Protein AF-A0A2D6LNV2-F1 (afdb_monomer_lite)

Sequence (128 aa):
MTGISREELSKKAKSINDAVFGRTRKKKVHLNDALKIQVTESAKFALGKALSIDGIAPKAKDSFIDIIKDQPESINVFLVKNEDLGQAIGMLKPLFGDKSKEVLETFRKVFNQLQEEISLDKENFTAS

Foldseek 3Di:
DLPDDPVNLLVLLLVLCCVLQNNLNPDDHDPVVSVVSLLVSLLVVLLVSLCPDPPQDPVLSVVVVVCCVVPVCLSCLLVDDPVCVVVSLVVCCVRRNPSSNVSSVSSNVSSVSSVVSNVVVVVVSVVD

Organism: NCBI:txid3101447

Secondary structure (DSSP, 8-state):
-----HHHHHHHHHHHHHHHH-TTS-----HHHHHHHHHHHHHHHHHHHHTTSTT--HHHHHHHHHHHHH-GGGGGGGS--GGGHHHHHHHHHHHHGGGHHHHHHHHHHHHHHHHHHHHHHHHHHHT-

pLDDT: mean 89.34, std 9.04, range [42.25, 96.38]

Structure (mmCIF, N/CA/C/O backbone):
data_AF-A0A2D6LNV2-F1
#
_entry.id   AF-A0A2D6LNV2-F1
#
loop_
_atom_site.group_PDB
_atom_site.id
_atom_site.type_symbol
_atom_site.label_atom_id
_atom_site.label_alt_id
_atom_site.label_comp_id
_atom_site.label_asym_id
_atom_site.label_entity_id
_atom_site.label_seq_id
_atom_site.pdbx_PDB_ins_code
_atom_site.Cartn_x
_atom_site.Cartn_y
_atom_site.Cartn_z
_atom_site.occupancy
_atom_site.B_iso_or_equiv
_atom_site.auth_seq_id
_atom_site.auth_comp_id
_atom_site.auth_asym_id
_atom_site.auth_atom_id
_atom_site.pdbx_PDB_model_num
ATOM 1 N N . MET A 1 1 ? 3.422 6.124 16.324 1.00 42.25 1 MET A N 1
ATOM 2 C CA . MET A 1 1 ? 4.277 6.621 15.220 1.00 42.25 1 MET A CA 1
ATOM 3 C C . MET A 1 1 ? 4.384 5.513 14.189 1.00 42.25 1 MET A C 1
ATOM 5 O O . MET A 1 1 ? 4.865 4.445 14.534 1.00 42.25 1 MET A O 1
ATOM 9 N N . THR A 1 2 ? 3.919 5.719 12.958 1.00 52.62 2 THR A N 1
ATOM 10 C CA . THR A 1 2 ? 4.090 4.748 11.862 1.00 52.62 2 THR A CA 1
ATOM 11 C C . THR A 1 2 ? 5.559 4.769 11.432 1.00 52.62 2 THR A C 1
ATOM 13 O O . THR A 1 2 ? 5.944 5.523 10.538 1.00 52.62 2 THR A O 1
ATOM 16 N N . GLY A 1 3 ? 6.399 4.052 12.178 1.00 59.16 3 GLY A N 1
ATOM 17 C CA . GLY A 1 3 ? 7.859 4.062 12.083 1.00 59.16 3 GLY A CA 1
ATOM 18 C C . GLY A 1 3 ? 8.378 3.316 10.861 1.00 59.16 3 GLY A C 1
ATOM 19 O O . GLY A 1 3 ? 9.050 2.304 11.005 1.00 59.16 3 GLY A O 1
ATOM 20 N N . ILE A 1 4 ? 8.049 3.787 9.660 1.00 77.94 4 ILE A N 1
ATOM 21 C CA . ILE A 1 4 ? 8.694 3.289 8.447 1.00 77.94 4 ILE A CA 1
ATOM 22 C C . ILE A 1 4 ? 9.947 4.116 8.217 1.00 77.94 4 ILE A C 1
ATOM 24 O O . ILE A 1 4 ? 9.878 5.336 8.060 1.00 77.94 4 ILE A O 1
ATOM 28 N N . SER A 1 5 ? 11.096 3.447 8.218 1.00 89.06 5 SER A N 1
ATOM 29 C CA . SER A 1 5 ? 12.356 4.098 7.895 1.00 89.06 5 SER A CA 1
ATOM 30 C C . SER A 1 5 ? 12.428 4.390 6.398 1.00 89.06 5 SER A C 1
ATOM 32 O O . SER A 1 5 ? 11.911 3.643 5.562 1.00 89.06 5 SER A O 1
ATOM 34 N N . ARG A 1 6 ? 13.131 5.466 6.041 1.00 88.19 6 ARG A N 1
ATOM 35 C CA . ARG A 1 6 ? 13.429 5.772 4.638 1.00 88.19 6 ARG A CA 1
ATOM 36 C C . ARG A 1 6 ? 14.175 4.626 3.951 1.00 88.19 6 ARG A C 1
ATOM 38 O O . ARG A 1 6 ? 13.931 4.347 2.785 1.00 88.19 6 ARG A O 1
ATOM 45 N N . GLU A 1 7 ? 15.037 3.925 4.686 1.00 91.62 7 GLU A N 1
ATOM 46 C CA . GLU A 1 7 ? 15.742 2.744 4.183 1.00 91.62 7 GLU A CA 1
ATOM 47 C C . GLU A 1 7 ? 14.770 1.628 3.767 1.00 91.62 7 GLU A C 1
ATOM 49 O O . GLU A 1 7 ? 14.953 1.011 2.719 1.00 91.62 7 GLU A O 1
ATOM 54 N N . GLU A 1 8 ? 13.716 1.382 4.550 1.00 93.75 8 GLU A N 1
ATOM 55 C CA . GLU A 1 8 ? 12.702 0.386 4.206 1.00 93.75 8 GLU A CA 1
ATOM 56 C C . GLU A 1 8 ? 11.929 0.783 2.939 1.00 93.75 8 GLU A C 1
ATOM 58 O O . GLU A 1 8 ? 11.754 -0.043 2.038 1.00 93.75 8 GLU A O 1
ATOM 63 N N . LEU A 1 9 ? 11.528 2.057 2.836 1.00 93.81 9 LEU A N 1
ATOM 64 C CA . LEU A 1 9 ? 10.862 2.594 1.645 1.00 93.81 9 LEU A CA 1
ATOM 65 C C . LEU A 1 9 ? 11.752 2.481 0.407 1.00 93.81 9 LEU A C 1
ATOM 67 O O . LEU A 1 9 ? 11.298 1.977 -0.614 1.00 93.81 9 LEU A O 1
ATOM 71 N N . SER A 1 10 ? 13.023 2.869 0.515 1.00 94.25 10 SER A N 1
ATOM 72 C CA . SER A 1 10 ? 13.993 2.805 -0.581 1.00 94.25 10 SER A CA 1
ATOM 73 C C . SER A 1 10 ? 14.232 1.363 -1.049 1.00 94.25 10 SER A C 1
ATOM 75 O O . SER A 1 10 ? 14.173 1.072 -2.246 1.00 94.25 10 SER A O 1
ATOM 77 N N . LYS A 1 11 ? 14.394 0.409 -0.117 1.00 95.12 11 LYS A N 1
ATOM 78 C CA . LYS A 1 11 ? 14.502 -1.022 -0.454 1.00 95.12 11 LYS A CA 1
ATOM 79 C C . LYS A 1 11 ? 13.260 -1.527 -1.188 1.00 95.12 11 LYS A C 1
ATOM 81 O O . LYS A 1 11 ? 13.391 -2.242 -2.186 1.00 95.12 11 LYS A O 1
ATOM 86 N N . LYS A 1 12 ? 12.057 -1.168 -0.722 1.00 96.38 12 LYS A N 1
ATOM 87 C CA . LYS A 1 12 ? 10.811 -1.583 -1.383 1.00 96.38 12 LYS A CA 1
ATOM 88 C C . LYS A 1 12 ? 10.643 -0.906 -2.745 1.00 96.38 12 LYS A C 1
ATOM 90 O O . LYS A 1 12 ? 10.266 -1.591 -3.691 1.00 96.38 12 LYS A O 1
ATOM 95 N N . ALA A 1 13 ? 10.970 0.377 -2.869 1.00 95.88 13 ALA A N 1
ATOM 96 C CA . ALA A 1 13 ? 10.936 1.129 -4.120 1.00 95.88 13 ALA A CA 1
ATOM 97 C C . ALA A 1 13 ? 11.828 0.489 -5.189 1.00 95.88 13 ALA A C 1
ATOM 99 O O . ALA A 1 13 ? 11.354 0.166 -6.280 1.00 95.88 13 ALA A O 1
ATOM 100 N N . LYS A 1 14 ? 13.080 0.184 -4.831 1.00 95.06 14 LYS A N 1
ATOM 101 C CA . LYS A 1 14 ? 14.007 -0.553 -5.694 1.00 95.06 14 LYS A CA 1
ATOM 102 C C . LYS A 1 14 ? 13.443 -1.911 -6.104 1.00 95.06 14 LYS A C 1
ATOM 104 O O . LYS A 1 14 ? 13.468 -2.258 -7.279 1.00 95.06 14 LYS A O 1
ATOM 109 N N . SER A 1 15 ? 12.884 -2.667 -5.156 1.00 95.81 15 SER A N 1
ATOM 110 C CA . SER A 1 15 ? 12.262 -3.965 -5.446 1.00 95.81 15 SER A CA 1
ATOM 111 C C . SER A 1 15 ? 11.085 -3.854 -6.424 1.00 95.81 15 SER A C 1
ATOM 113 O O . SER A 1 15 ? 10.950 -4.719 -7.290 1.00 95.81 15 SER A O 1
ATOM 115 N N . ILE A 1 16 ? 10.249 -2.818 -6.307 1.00 95.50 16 ILE A N 1
ATOM 116 C CA . ILE A 1 16 ? 9.130 -2.567 -7.225 1.00 95.50 16 ILE A CA 1
ATOM 117 C C . ILE A 1 16 ? 9.661 -2.228 -8.616 1.00 95.50 16 ILE A C 1
ATOM 119 O O . ILE A 1 16 ? 9.260 -2.854 -9.598 1.00 95.50 16 ILE A O 1
ATOM 123 N N . ASN A 1 17 ? 10.609 -1.299 -8.713 1.00 93.38 17 ASN A N 1
ATOM 124 C CA . ASN A 1 17 ? 11.172 -0.936 -10.003 1.00 93.38 17 ASN A CA 1
ATOM 125 C C . ASN A 1 17 ? 11.928 -2.102 -10.668 1.00 93.38 17 ASN A C 1
ATOM 127 O O . ASN A 1 17 ? 11.835 -2.277 -11.883 1.00 93.38 17 ASN A O 1
ATOM 131 N N . ASP A 1 18 ? 12.619 -2.943 -9.897 1.00 93.38 18 ASP A N 1
ATOM 132 C CA . ASP A 1 18 ? 13.268 -4.153 -10.408 1.00 93.38 18 ASP A CA 1
ATOM 133 C C . ASP A 1 18 ? 12.245 -5.183 -10.916 1.00 93.38 18 ASP A C 1
ATOM 135 O O . ASP A 1 18 ? 12.512 -5.876 -11.898 1.00 93.38 18 ASP A O 1
ATOM 139 N N . ALA A 1 19 ? 11.060 -5.281 -10.304 1.00 91.81 19 ALA A N 1
ATOM 140 C CA . ALA A 1 19 ? 9.983 -6.144 -10.795 1.00 91.81 19 ALA A CA 1
ATOM 141 C C . ALA A 1 19 ? 9.389 -5.630 -12.123 1.00 91.81 19 ALA A C 1
ATOM 143 O O . ALA A 1 19 ? 9.117 -6.414 -13.043 1.00 91.81 19 ALA A O 1
ATOM 144 N N . VAL A 1 20 ? 9.233 -4.308 -12.240 1.00 91.19 20 VAL A N 1
ATOM 145 C CA . VAL A 1 20 ? 8.672 -3.642 -13.421 1.00 91.19 20 VAL A CA 1
ATOM 146 C C . VAL A 1 20 ? 9.655 -3.664 -14.597 1.00 91.19 20 VAL A C 1
ATOM 148 O O . VAL A 1 20 ? 9.330 -4.170 -15.671 1.00 91.19 20 VAL A O 1
ATOM 151 N N . PHE A 1 21 ? 10.872 -3.163 -14.389 1.00 89.19 21 PHE A N 1
ATOM 152 C CA . PHE A 1 21 ? 11.850 -2.879 -15.444 1.00 89.19 21 PHE A CA 1
ATOM 153 C C . PHE A 1 21 ? 13.023 -3.877 -15.481 1.00 89.19 21 PHE A C 1
ATOM 155 O O . PHE A 1 21 ? 13.884 -3.806 -16.364 1.00 89.19 21 PHE A O 1
ATOM 162 N N . GLY A 1 22 ? 13.067 -4.839 -14.557 1.00 87.12 22 GLY A N 1
ATOM 163 C CA . GLY A 1 22 ? 14.220 -5.717 -14.361 1.00 87.12 22 GLY A CA 1
ATOM 164 C C . GLY A 1 22 ? 15.364 -5.005 -13.633 1.00 87.12 22 GLY A C 1
ATOM 165 O O . GLY A 1 22 ? 15.477 -3.783 -13.665 1.00 87.12 22 GLY A O 1
ATOM 166 N N . ARG A 1 23 ? 16.280 -5.771 -13.029 1.00 86.25 23 ARG A N 1
ATOM 167 C CA . ARG A 1 23 ? 17.443 -5.222 -12.294 1.00 86.25 23 ARG A CA 1
ATOM 168 C C . ARG A 1 23 ? 18.347 -4.315 -13.140 1.00 86.25 23 ARG A C 1
ATOM 170 O O . ARG A 1 23 ? 19.042 -3.466 -12.603 1.00 86.25 23 ARG A O 1
ATOM 177 N N . THR A 1 24 ? 18.357 -4.513 -14.458 1.00 84.19 24 THR A N 1
ATOM 178 C CA . THR A 1 24 ? 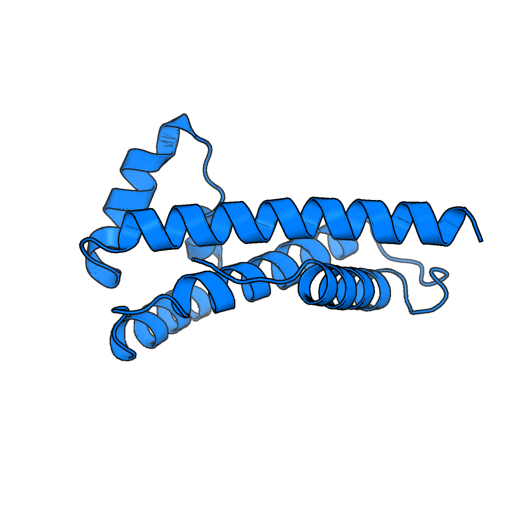19.153 -3.730 -15.420 1.00 84.19 24 THR A CA 1
ATOM 179 C C . THR A 1 24 ? 18.360 -2.606 -16.090 1.00 84.19 24 THR A C 1
ATOM 181 O O . THR A 1 24 ? 18.905 -1.928 -16.954 1.00 84.19 24 THR A O 1
ATOM 184 N N . ARG A 1 25 ? 17.068 -2.454 -15.759 1.00 83.25 25 ARG A N 1
ATOM 185 C CA . ARG A 1 25 ? 16.104 -1.525 -16.380 1.00 83.25 25 ARG A CA 1
ATOM 186 C C . ARG A 1 25 ? 15.974 -1.639 -17.907 1.00 83.25 25 ARG A C 1
ATOM 188 O O . ARG A 1 25 ? 15.506 -0.723 -18.572 1.00 83.25 25 ARG A O 1
ATOM 195 N N . LYS A 1 26 ? 16.346 -2.797 -18.468 1.00 83.44 26 LYS A N 1
ATOM 196 C CA . LYS A 1 26 ? 16.261 -3.113 -19.908 1.00 83.44 26 LYS A CA 1
ATOM 197 C C . LYS A 1 26 ? 15.031 -3.938 -20.285 1.00 83.44 26 LYS A C 1
ATOM 199 O O . LYS A 1 26 ? 14.822 -4.213 -21.468 1.00 83.44 26 LYS A O 1
ATOM 204 N N . LYS A 1 27 ? 14.225 -4.376 -19.311 1.00 85.44 27 LYS A N 1
ATOM 205 C CA . LYS A 1 27 ? 13.007 -5.138 -19.597 1.00 85.44 27 LYS A CA 1
ATOM 206 C C . LYS A 1 27 ? 12.016 -4.216 -20.299 1.00 85.44 27 LYS A C 1
ATOM 208 O O . LYS A 1 27 ? 11.578 -3.218 -19.731 1.00 85.44 27 LYS A O 1
ATOM 213 N N . LYS A 1 28 ? 11.644 -4.568 -21.528 1.00 81.44 28 LYS A N 1
ATOM 214 C CA . LYS A 1 28 ? 10.519 -3.925 -22.206 1.00 81.44 28 LYS A CA 1
ATOM 215 C C . LYS A 1 28 ? 9.240 -4.346 -21.490 1.00 81.44 28 LYS A C 1
ATOM 217 O O . LYS A 1 28 ? 8.962 -5.536 -21.371 1.00 81.44 28 LYS A O 1
ATOM 222 N N . VAL A 1 29 ? 8.495 -3.369 -20.998 1.00 85.44 29 VAL A N 1
ATOM 223 C CA . VAL A 1 29 ? 7.216 -3.567 -20.319 1.00 85.44 29 VAL A CA 1
ATOM 224 C C . VAL A 1 29 ? 6.221 -2.570 -20.893 1.00 85.44 29 VAL A C 1
ATOM 226 O O . VAL A 1 29 ? 6.591 -1.436 -21.211 1.00 85.44 29 VAL A O 1
ATOM 229 N N . HIS A 1 30 ? 4.968 -2.980 -21.055 1.00 90.19 30 HIS A N 1
ATOM 230 C CA . HIS A 1 30 ? 3.920 -2.031 -21.400 1.00 90.19 30 HIS A CA 1
ATOM 231 C C . HIS A 1 30 ? 3.703 -1.077 -20.226 1.00 90.19 30 HIS A C 1
ATOM 233 O O . HIS A 1 30 ? 3.670 -1.499 -19.071 1.00 90.19 30 HIS A O 1
ATOM 239 N N . LEU A 1 31 ? 3.539 0.214 -20.521 1.00 85.25 31 LEU A N 1
ATOM 240 C CA . LEU A 1 31 ? 3.357 1.243 -19.492 1.00 85.25 31 LEU A CA 1
ATOM 241 C C . LEU A 1 31 ? 2.172 0.930 -18.569 1.00 85.25 31 LEU A C 1
ATOM 243 O O . LEU A 1 31 ? 2.282 1.097 -17.360 1.00 85.25 31 LEU A O 1
ATOM 247 N N . ASN A 1 32 ? 1.076 0.401 -19.118 1.00 89.44 32 ASN A N 1
ATOM 248 C CA . ASN A 1 32 ? -0.084 0.004 -18.320 1.00 89.44 32 ASN A CA 1
ATOM 249 C C . ASN A 1 32 ? 0.242 -1.135 -17.345 1.00 89.44 32 ASN A C 1
ATOM 251 O O . ASN A 1 32 ? -0.152 -1.063 -16.185 1.00 89.44 32 ASN A O 1
ATOM 255 N N . ASP A 1 33 ? 1.002 -2.144 -17.774 1.00 89.81 33 ASP A N 1
ATOM 256 C CA . ASP A 1 33 ? 1.408 -3.253 -16.903 1.00 89.81 33 ASP A CA 1
ATOM 257 C C . ASP A 1 33 ? 2.366 -2.775 -15.810 1.00 89.81 33 ASP A C 1
ATOM 259 O O . ASP A 1 33 ? 2.233 -3.161 -14.648 1.00 89.81 33 ASP A O 1
ATOM 263 N N . ALA A 1 34 ? 3.293 -1.881 -16.165 1.00 88.88 34 ALA A N 1
ATOM 264 C CA . ALA A 1 34 ? 4.201 -1.246 -15.220 1.00 88.88 34 ALA A CA 1
ATOM 265 C C . ALA A 1 34 ? 3.445 -0.491 -14.122 1.00 88.88 34 ALA A C 1
ATOM 267 O O . ALA A 1 34 ? 3.685 -0.728 -12.938 1.00 88.88 34 ALA A O 1
ATOM 268 N N . LEU A 1 35 ? 2.495 0.362 -14.515 1.00 89.50 35 LEU A N 1
ATOM 269 C CA . LEU A 1 35 ? 1.655 1.113 -13.584 1.00 89.50 35 LEU A CA 1
ATOM 270 C C . LEU A 1 35 ? 0.837 0.175 -12.696 1.00 89.50 35 LEU A C 1
ATOM 272 O O . LEU A 1 35 ? 0.768 0.379 -11.487 1.00 89.50 35 LEU A O 1
ATOM 276 N N . LYS A 1 36 ? 0.263 -0.888 -13.269 1.00 89.44 36 LYS A N 1
ATOM 277 C CA . LYS A 1 36 ? -0.547 -1.852 -12.519 1.00 89.44 36 LYS A CA 1
ATOM 278 C C . LYS A 1 36 ? 0.278 -2.574 -11.455 1.00 89.44 36 LYS A C 1
ATOM 280 O O . LYS A 1 36 ? -0.165 -2.668 -10.311 1.00 89.44 36 LYS A O 1
ATOM 285 N N . ILE A 1 37 ? 1.482 -3.037 -11.802 1.00 90.81 37 ILE A N 1
ATOM 286 C CA . ILE A 1 37 ? 2.412 -3.676 -10.856 1.00 90.81 37 ILE A CA 1
ATOM 287 C C . ILE A 1 37 ? 2.826 -2.681 -9.772 1.00 90.81 37 ILE A C 1
ATOM 289 O O . ILE A 1 37 ? 2.734 -3.006 -8.590 1.00 90.81 37 ILE A O 1
ATOM 293 N N . GLN A 1 38 ? 3.236 -1.473 -10.164 1.00 93.06 38 GLN A N 1
ATOM 294 C CA . GLN A 1 38 ? 3.676 -0.430 -9.241 1.00 93.06 38 GLN A CA 1
ATOM 295 C C . GLN A 1 38 ? 2.585 -0.092 -8.220 1.00 93.06 38 GLN A C 1
ATOM 297 O O . GLN A 1 38 ? 2.814 -0.211 -7.019 1.00 93.06 38 GLN A O 1
ATOM 302 N N . VAL A 1 39 ? 1.382 0.256 -8.685 1.00 91.50 39 VAL A N 1
ATOM 303 C CA . VAL A 1 39 ? 0.251 0.607 -7.814 1.00 91.50 39 VAL A CA 1
ATOM 304 C C . VAL A 1 39 ? -0.121 -0.565 -6.910 1.00 91.50 39 VAL A C 1
ATOM 306 O O . VAL A 1 39 ? -0.292 -0.373 -5.708 1.00 91.50 39 VAL A O 1
ATOM 309 N N . THR A 1 40 ? -0.187 -1.783 -7.451 1.00 90.81 40 THR A N 1
ATOM 310 C CA . THR A 1 40 ? -0.560 -2.978 -6.679 1.00 90.81 40 THR A CA 1
ATOM 311 C C . THR A 1 40 ? 0.448 -3.274 -5.571 1.00 90.81 40 THR A C 1
ATOM 313 O O . THR A 1 40 ? 0.068 -3.488 -4.421 1.00 90.81 40 THR A O 1
ATOM 316 N N . GLU A 1 41 ? 1.741 -3.280 -5.888 1.00 93.94 41 GLU A N 1
ATOM 317 C CA . GLU A 1 41 ? 2.786 -3.589 -4.911 1.00 93.94 41 GLU A CA 1
ATOM 318 C C . GLU A 1 41 ? 2.944 -2.489 -3.860 1.00 93.94 41 GLU A C 1
ATOM 320 O O . GLU A 1 41 ? 3.183 -2.788 -2.685 1.00 93.94 41 GLU A O 1
ATOM 325 N N . SER A 1 42 ? 2.750 -1.228 -4.249 1.00 94.44 42 SER A N 1
ATOM 326 C CA . SER A 1 42 ? 2.713 -0.114 -3.309 1.00 94.44 42 SER A CA 1
ATOM 327 C C . SER A 1 42 ? 1.501 -0.179 -2.386 1.00 94.44 42 SER A C 1
ATOM 329 O O . SER A 1 42 ? 1.653 0.005 -1.180 1.00 94.44 42 SER A O 1
ATOM 331 N N . ALA A 1 43 ? 0.317 -0.489 -2.917 1.00 92.88 43 ALA A N 1
ATOM 332 C CA . ALA A 1 43 ? -0.901 -0.616 -2.125 1.00 92.88 43 ALA A CA 1
ATOM 333 C C . ALA A 1 43 ? -0.803 -1.775 -1.126 1.00 92.88 43 ALA A C 1
ATOM 335 O O . ALA A 1 43 ? -1.127 -1.595 0.044 1.00 92.88 43 ALA A O 1
ATOM 336 N N . LYS A 1 44 ? -0.272 -2.936 -1.535 1.00 91.56 44 LYS A N 1
ATOM 337 C CA . LYS A 1 44 ? -0.016 -4.062 -0.619 1.00 91.56 44 LYS A CA 1
ATOM 338 C C . LYS A 1 44 ? 0.916 -3.673 0.525 1.00 91.56 44 LYS A C 1
ATOM 340 O O . LYS A 1 44 ? 0.641 -3.995 1.679 1.00 91.56 44 LYS A O 1
ATOM 345 N N . PHE A 1 45 ? 2.012 -2.982 0.214 1.00 93.94 45 PHE A N 1
ATOM 346 C CA . PHE A 1 45 ? 2.966 -2.539 1.228 1.00 93.94 45 PHE A CA 1
ATOM 347 C C . PHE A 1 45 ? 2.332 -1.539 2.203 1.00 93.94 45 PHE A C 1
ATOM 349 O O . PHE A 1 45 ? 2.402 -1.730 3.418 1.00 93.94 45 PHE A O 1
ATOM 356 N N . ALA A 1 46 ? 1.665 -0.512 1.673 1.00 94.12 46 ALA A N 1
ATOM 357 C CA . ALA A 1 46 ? 0.974 0.494 2.470 1.00 94.12 46 ALA A CA 1
ATOM 358 C C . ALA A 1 46 ? -0.117 -0.124 3.354 1.00 94.12 46 ALA A C 1
ATOM 360 O O . ALA A 1 46 ? -0.213 0.207 4.536 1.00 94.12 46 ALA A O 1
ATOM 361 N N . LEU A 1 47 ? -0.883 -1.076 2.817 1.00 92.75 47 LEU A N 1
ATOM 362 C CA . LEU A 1 47 ? -1.911 -1.785 3.56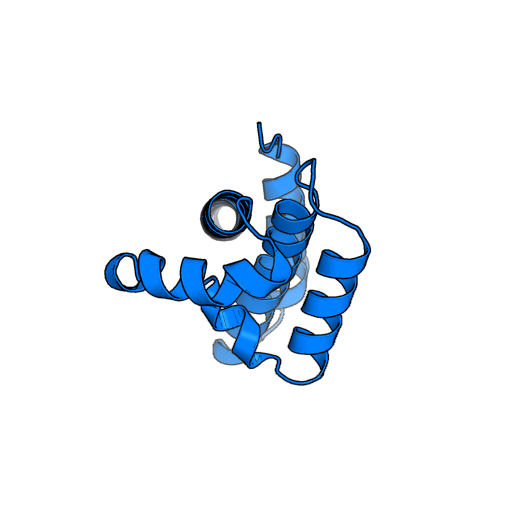5 1.00 92.75 47 LEU A CA 1
ATOM 363 C C . LEU A 1 47 ? -1.322 -2.637 4.685 1.00 92.75 47 LEU A C 1
ATOM 365 O O . LEU A 1 47 ? -1.809 -2.567 5.809 1.00 92.75 47 LEU A O 1
ATOM 369 N N . GLY A 1 48 ? -0.245 -3.382 4.427 1.00 91.94 48 GLY A N 1
ATOM 370 C CA . GLY A 1 48 ? 0.436 -4.149 5.472 1.00 91.94 48 GLY A CA 1
ATOM 371 C C . GLY A 1 48 ? 0.846 -3.268 6.655 1.00 91.94 48 GLY A C 1
ATOM 372 O O . GLY A 1 48 ? 0.700 -3.660 7.811 1.00 91.94 48 GLY A O 1
ATOM 373 N N . LYS A 1 49 ? 1.281 -2.036 6.382 1.00 93.44 49 LYS A N 1
ATOM 374 C CA . LYS A 1 49 ? 1.674 -1.062 7.407 1.00 93.44 49 LYS A CA 1
ATOM 375 C C . LYS A 1 49 ? 0.480 -0.443 8.122 1.00 93.44 49 LYS A C 1
ATOM 377 O O . LYS A 1 49 ? 0.496 -0.364 9.346 1.00 93.44 49 LYS A O 1
ATOM 382 N N . ALA A 1 50 ? -0.567 -0.079 7.388 1.00 92.50 50 ALA A N 1
ATOM 383 C CA . ALA A 1 50 ? -1.809 0.430 7.961 1.00 92.50 50 ALA A CA 1
ATOM 384 C C . ALA A 1 50 ? -2.495 -0.603 8.868 1.00 92.50 50 ALA A C 1
ATOM 386 O O . ALA A 1 50 ? -2.980 -0.267 9.941 1.00 92.50 50 ALA A O 1
ATOM 387 N N . LEU A 1 51 ? -2.468 -1.881 8.489 1.00 91.81 51 LEU A N 1
ATOM 388 C CA . LEU A 1 51 ? -3.005 -2.970 9.303 1.00 91.81 51 LEU A CA 1
ATOM 389 C C . LEU A 1 51 ? -2.081 -3.371 10.458 1.00 91.81 51 LEU A C 1
ATOM 391 O O . LEU A 1 51 ? -2.499 -4.125 11.331 1.00 91.81 51 LEU A O 1
ATOM 395 N N . SER A 1 52 ? -0.838 -2.892 10.503 1.00 90.94 52 SER A N 1
ATOM 396 C CA . SER A 1 52 ? 0.096 -3.156 11.608 1.00 90.94 52 SER A CA 1
ATOM 397 C C . SER A 1 52 ? -0.029 -2.157 12.764 1.00 90.94 52 SER A C 1
ATOM 399 O O . SER A 1 52 ? 0.732 -2.251 13.718 1.00 90.94 52 SER A O 1
ATOM 401 N N . ILE A 1 53 ? -0.972 -1.213 12.693 1.00 90.19 53 ILE A N 1
ATOM 402 C CA . ILE A 1 53 ? -1.245 -0.257 13.772 1.00 90.19 53 ILE A CA 1
ATOM 403 C C . ILE A 1 53 ? -1.767 -0.993 15.014 1.00 90.19 53 ILE A C 1
ATOM 405 O O . ILE A 1 53 ? -2.602 -1.901 14.924 1.00 90.19 53 ILE A O 1
ATOM 409 N N . ASP A 1 54 ? -1.299 -0.555 16.181 1.00 87.88 54 ASP A N 1
ATOM 410 C CA . ASP A 1 54 ? -1.734 -1.078 17.469 1.00 87.88 54 ASP A CA 1
ATOM 411 C C . ASP A 1 54 ? -3.233 -0.846 17.702 1.00 87.88 54 ASP A C 1
ATOM 413 O O . ASP A 1 54 ? -3.789 0.230 17.450 1.00 87.88 54 ASP A O 1
ATOM 417 N N . GLY A 1 55 ? -3.893 -1.877 18.227 1.00 86.62 55 GLY A N 1
ATOM 418 C CA . GLY A 1 55 ? -5.330 -1.865 18.500 1.00 86.62 55 GLY A CA 1
ATOM 419 C C . GLY A 1 55 ? -6.206 -2.347 17.341 1.00 86.62 55 GLY A C 1
ATOM 420 O O . GLY A 1 55 ? -7.418 -2.446 17.515 1.00 86.62 55 GLY A O 1
ATOM 421 N N . ILE A 1 56 ? -5.634 -2.710 16.187 1.00 90.12 56 ILE A N 1
ATOM 422 C CA . ILE A 1 56 ? -6.381 -3.422 15.141 1.00 90.12 56 ILE A CA 1
ATOM 423 C C . ILE A 1 56 ? -6.438 -4.911 15.485 1.00 90.12 56 ILE A C 1
ATOM 425 O O . ILE A 1 56 ? -5.419 -5.608 15.462 1.00 90.12 56 ILE A O 1
ATOM 429 N N . ALA A 1 57 ? -7.644 -5.413 15.757 1.00 89.62 57 ALA A N 1
ATOM 430 C CA . ALA A 1 57 ? -7.873 -6.827 16.029 1.00 89.62 57 ALA A CA 1
ATOM 431 C C . ALA A 1 57 ? -7.460 -7.703 14.824 1.00 89.62 57 ALA A C 1
ATOM 433 O O . ALA A 1 57 ? -7.803 -7.357 13.691 1.00 89.62 57 ALA A O 1
ATOM 434 N N . PRO A 1 58 ? -6.801 -8.862 15.031 1.00 88.81 58 PRO A N 1
ATOM 435 C CA . PRO A 1 58 ? -6.429 -9.773 13.941 1.00 88.81 58 PRO A CA 1
ATOM 436 C C . PRO A 1 58 ? -7.606 -10.123 13.021 1.00 88.81 58 PRO A C 1
ATOM 438 O O . PRO A 1 58 ? -7.498 -9.990 11.807 1.00 88.81 58 PRO A O 1
ATOM 441 N N . LYS A 1 59 ? -8.781 -10.397 13.606 1.00 91.12 59 LYS A N 1
ATOM 442 C CA . LYS A 1 59 ? -10.017 -10.692 12.867 1.00 91.12 59 LYS A CA 1
ATOM 443 C C . LYS A 1 59 ? -10.429 -9.583 11.891 1.00 91.12 59 LYS A C 1
ATOM 445 O O . LYS A 1 59 ? -10.957 -9.886 10.826 1.00 91.12 59 LYS A O 1
ATOM 450 N N . ALA A 1 60 ? -10.201 -8.312 12.230 1.00 90.06 60 ALA A N 1
ATOM 451 C CA . ALA A 1 60 ? -10.505 -7.194 11.335 1.00 90.06 60 ALA A CA 1
ATOM 452 C C . ALA A 1 60 ? -9.554 -7.161 10.130 1.00 90.06 60 ALA A C 1
ATOM 454 O O . ALA A 1 60 ? -9.987 -6.877 9.015 1.00 90.06 60 ALA A O 1
ATOM 455 N N . LYS A 1 61 ? -8.273 -7.499 10.344 1.00 90.19 61 LYS A N 1
ATOM 456 C CA . LYS A 1 61 ? -7.276 -7.617 9.269 1.00 90.19 61 LYS A CA 1
ATOM 457 C C . LYS A 1 61 ? -7.668 -8.730 8.305 1.00 90.19 61 LYS A C 1
ATOM 459 O O . LYS A 1 61 ? -7.736 -8.484 7.106 1.00 90.19 61 LYS A O 1
ATOM 464 N N . ASP A 1 62 ? -7.987 -9.906 8.840 1.00 91.44 62 ASP A N 1
ATOM 465 C CA . ASP A 1 62 ? -8.374 -11.075 8.043 1.00 91.44 62 ASP A CA 1
ATOM 466 C C . ASP A 1 62 ? -9.662 -10.809 7.258 1.00 91.44 62 ASP A C 1
ATOM 468 O O . ASP A 1 62 ? -9.694 -11.004 6.047 1.00 91.44 62 ASP A O 1
ATOM 472 N N . SER A 1 63 ? -10.681 -10.237 7.914 1.00 91.38 63 SER A N 1
ATOM 473 C CA . SER A 1 63 ? -11.950 -9.878 7.259 1.00 91.38 63 SER A CA 1
ATOM 474 C C . SER A 1 63 ? -11.734 -8.897 6.107 1.00 91.38 63 SER A C 1
ATOM 476 O O . SER A 1 63 ? -12.327 -9.042 5.042 1.00 91.38 63 SER A O 1
ATOM 478 N N . PHE A 1 64 ? -10.869 -7.897 6.294 1.00 90.06 64 PHE A N 1
ATOM 479 C CA . PHE A 1 64 ? -10.567 -6.942 5.234 1.00 90.06 64 PHE A CA 1
ATOM 480 C C . PHE A 1 64 ? -9.777 -7.574 4.079 1.00 90.06 64 PHE A C 1
ATOM 482 O O . PHE A 1 64 ? -10.035 -7.272 2.915 1.00 90.06 64 PHE A O 1
ATOM 489 N N . ILE A 1 65 ? -8.838 -8.472 4.384 1.00 88.88 65 ILE A N 1
ATOM 490 C CA . ILE A 1 65 ? -8.097 -9.229 3.369 1.00 88.88 65 ILE A CA 1
ATOM 491 C C . ILE A 1 65 ? -9.054 -10.095 2.546 1.00 88.88 65 ILE A C 1
ATOM 493 O O . ILE A 1 65 ? -8.922 -10.135 1.325 1.00 88.88 65 ILE A O 1
ATOM 497 N N . ASP A 1 66 ? -10.021 -10.748 3.185 1.00 91.94 66 ASP A N 1
ATOM 498 C CA . ASP A 1 66 ? -11.012 -11.568 2.490 1.00 91.94 66 ASP A CA 1
ATOM 499 C C . ASP A 1 66 ? -11.937 -10.715 1.610 1.00 91.94 66 ASP A C 1
ATOM 501 O O . ASP A 1 66 ? -12.142 -11.053 0.446 1.00 91.94 66 ASP A O 1
ATOM 505 N N . ILE A 1 67 ? -12.361 -9.532 2.079 1.00 90.44 67 ILE A N 1
ATOM 506 C CA . ILE A 1 67 ? -13.087 -8.559 1.243 1.00 90.44 67 ILE A CA 1
ATOM 507 C C . ILE A 1 67 ? -12.271 -8.165 0.006 1.00 90.44 67 ILE A C 1
ATOM 509 O O . ILE A 1 67 ? -12.826 -8.104 -1.085 1.00 90.44 67 ILE A O 1
ATOM 513 N N . ILE A 1 68 ? -10.964 -7.907 0.134 1.00 89.62 68 ILE A N 1
ATOM 514 C CA . ILE A 1 68 ? -10.121 -7.567 -1.027 1.00 89.62 68 ILE A CA 1
ATOM 515 C C . ILE A 1 68 ? -9.959 -8.757 -1.978 1.00 89.62 68 ILE A C 1
ATOM 517 O O . ILE A 1 68 ? -9.881 -8.552 -3.188 1.00 89.62 68 ILE A O 1
ATOM 521 N N . LYS A 1 69 ? -9.873 -9.992 -1.471 1.00 88.31 69 LYS A N 1
ATOM 522 C CA . LYS A 1 69 ? -9.771 -11.178 -2.337 1.00 88.31 69 LYS A CA 1
ATOM 523 C C . LYS A 1 69 ? -11.016 -11.333 -3.204 1.00 88.31 69 LYS A C 1
ATOM 525 O O . LYS A 1 69 ? -10.879 -11.565 -4.402 1.00 88.31 69 LYS A O 1
ATOM 530 N N . ASP A 1 70 ? -12.191 -11.167 -2.605 1.00 92.19 70 ASP A N 1
ATOM 531 C CA . ASP A 1 70 ? -13.469 -11.303 -3.305 1.00 92.19 70 ASP A CA 1
ATOM 532 C C . ASP A 1 70 ? -13.785 -10.067 -4.159 1.00 92.19 70 ASP A C 1
ATOM 534 O O . ASP A 1 70 ? -14.364 -10.169 -5.241 1.00 92.19 70 ASP A O 1
ATOM 538 N N . GLN A 1 71 ? -13.380 -8.885 -3.692 1.00 90.56 71 GLN A N 1
ATOM 539 C CA . GLN A 1 71 ? -13.623 -7.593 -4.326 1.00 90.56 71 GLN A CA 1
ATOM 540 C C . GLN A 1 71 ? -12.347 -6.738 -4.315 1.00 90.56 71 GLN A C 1
ATOM 542 O O . GLN A 1 71 ? -12.205 -5.843 -3.477 1.00 90.56 71 GLN A O 1
ATOM 547 N N . PRO A 1 72 ? -11.420 -6.944 -5.269 1.00 85.19 72 PRO A N 1
ATOM 548 C CA . PRO A 1 72 ? -10.158 -6.198 -5.320 1.00 85.19 72 PRO A CA 1
ATOM 549 C C . PRO A 1 72 ? -10.339 -4.677 -5.395 1.00 85.19 72 PRO A C 1
ATOM 551 O O . PRO A 1 72 ? -9.549 -3.929 -4.825 1.00 85.19 72 PRO A O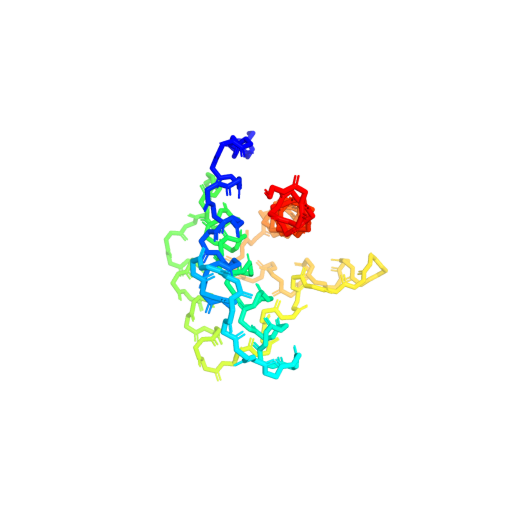 1
ATOM 554 N N . GLU A 1 73 ? -11.416 -4.229 -6.045 1.00 85.94 73 GLU A N 1
ATOM 555 C CA . GLU A 1 73 ? -11.855 -2.828 -6.147 1.00 85.94 73 GLU A CA 1
ATOM 556 C C . GLU A 1 73 ? -12.080 -2.172 -4.774 1.00 85.94 73 GLU A C 1
ATOM 558 O O . GLU A 1 73 ? -11.945 -0.958 -4.640 1.00 85.94 73 GLU A O 1
ATOM 563 N N . SER A 1 74 ? -12.365 -2.953 -3.726 1.00 87.25 74 SER A N 1
ATOM 564 C CA . SER A 1 74 ? -12.572 -2.448 -2.364 1.00 87.25 74 SER A CA 1
ATOM 565 C C . SER A 1 74 ? -11.355 -1.705 -1.815 1.00 87.25 74 SER A C 1
ATOM 567 O O . SER A 1 74 ? -11.503 -0.850 -0.945 1.00 87.25 74 SER A O 1
ATOM 569 N N . ILE A 1 75 ? -10.151 -1.961 -2.344 1.00 87.44 75 ILE A N 1
ATOM 570 C CA . ILE A 1 75 ? -8.949 -1.204 -1.974 1.00 87.44 75 ILE A CA 1
ATOM 571 C C . ILE A 1 75 ? -9.023 0.271 -2.400 1.00 87.44 75 ILE A C 1
ATOM 573 O O . ILE A 1 75 ? -8.356 1.114 -1.799 1.00 87.44 75 ILE A O 1
ATOM 577 N N . ASN A 1 76 ? -9.865 0.611 -3.383 1.00 89.00 76 ASN A N 1
ATOM 578 C CA . ASN A 1 76 ? -10.027 1.978 -3.879 1.00 89.00 76 ASN A CA 1
ATOM 579 C C . ASN A 1 76 ? -10.551 2.931 -2.797 1.00 89.00 76 ASN A C 1
ATOM 581 O O . ASN A 1 76 ? -10.287 4.129 -2.878 1.00 89.00 76 ASN A O 1
ATOM 585 N N . VAL A 1 77 ? -11.187 2.414 -1.734 1.00 91.38 77 VAL A N 1
ATOM 586 C CA . VAL A 1 77 ? -11.579 3.204 -0.552 1.00 91.38 77 VAL A CA 1
ATOM 587 C C . VAL A 1 77 ? -10.385 3.929 0.087 1.00 91.38 77 VAL A C 1
ATOM 589 O O . VAL A 1 77 ? -10.546 4.985 0.693 1.00 91.38 77 VAL A O 1
ATOM 592 N N . PHE A 1 78 ? -9.167 3.408 -0.092 1.00 91.75 78 PHE A N 1
ATOM 593 C CA . PHE A 1 78 ? -7.936 4.014 0.411 1.00 91.75 78 PHE A CA 1
ATOM 594 C C . PHE A 1 78 ? -7.305 5.044 -0.533 1.00 91.75 78 PHE A C 1
ATOM 596 O O . PHE A 1 78 ? -6.440 5.818 -0.119 1.00 91.75 78 PHE A O 1
ATOM 603 N N . LEU A 1 79 ? -7.728 5.055 -1.796 1.00 90.00 79 LEU A N 1
ATOM 604 C CA . LEU A 1 79 ? -7.172 5.879 -2.871 1.00 90.00 79 LEU A CA 1
ATOM 605 C C . LEU A 1 79 ? -8.128 7.000 -3.303 1.00 90.00 79 LEU A C 1
ATOM 607 O O . LEU A 1 79 ? -7.905 7.646 -4.325 1.00 90.00 79 LEU A O 1
ATOM 611 N N . VAL A 1 80 ? -9.178 7.253 -2.518 1.00 90.00 80 VAL A N 1
ATOM 612 C CA . VAL A 1 80 ? -10.134 8.329 -2.784 1.00 90.00 80 VAL A CA 1
ATOM 613 C C . VAL A 1 80 ? -9.496 9.719 -2.671 1.00 90.00 80 VAL A C 1
ATOM 615 O O . VAL A 1 80 ? -8.439 9.923 -2.050 1.00 90.00 80 VAL A O 1
ATOM 618 N N . LYS A 1 81 ? -10.166 10.705 -3.272 1.00 87.56 81 LYS A N 1
ATOM 619 C CA . LYS A 1 81 ? -9.795 12.115 -3.152 1.00 87.56 81 LYS A CA 1
ATOM 620 C C . LYS A 1 81 ? -10.018 12.613 -1.724 1.00 87.56 81 LYS A C 1
ATOM 622 O O . LYS A 1 81 ? -10.736 12.013 -0.931 1.00 87.56 81 LYS A O 1
ATOM 627 N N . ASN A 1 82 ? -9.393 13.743 -1.393 1.00 85.88 82 ASN A N 1
ATOM 628 C CA . ASN A 1 82 ? -9.495 14.325 -0.051 1.00 85.88 82 ASN A CA 1
ATOM 629 C C . ASN A 1 82 ? -10.934 14.710 0.333 1.00 85.88 82 ASN A C 1
ATOM 631 O O . ASN A 1 82 ? -11.281 14.627 1.507 1.00 85.88 82 ASN A O 1
ATOM 635 N N . GLU A 1 83 ? -11.756 15.097 -0.644 1.00 87.44 83 GLU A N 1
ATOM 636 C CA . GLU A 1 83 ? -13.175 15.434 -0.455 1.00 87.44 83 GLU A CA 1
ATOM 637 C C . GLU A 1 83 ? -14.015 14.238 0.032 1.00 87.44 83 GLU A C 1
ATOM 639 O O . GLU A 1 83 ? -14.909 14.408 0.857 1.00 87.44 83 GLU A O 1
ATOM 644 N N . ASP A 1 84 ? -13.645 13.016 -0.363 1.00 92.81 84 ASP A N 1
ATOM 645 C CA . ASP A 1 84 ? -14.385 11.786 -0.055 1.00 92.81 84 ASP A CA 1
ATOM 646 C C . ASP A 1 84 ? -13.877 11.068 1.209 1.00 92.81 84 ASP A C 1
ATOM 648 O O . ASP A 1 84 ? -14.351 9.984 1.563 1.00 92.81 84 ASP A O 1
ATOM 652 N N . LEU A 1 85 ? -12.909 11.648 1.930 1.00 91.69 85 LEU A N 1
ATOM 653 C CA . LEU A 1 85 ? -12.292 10.999 3.093 1.00 91.69 85 LEU A CA 1
ATOM 654 C C . LEU A 1 85 ? -13.295 10.663 4.193 1.00 91.69 85 LEU A C 1
ATOM 656 O O . LEU A 1 85 ? -13.181 9.614 4.824 1.00 91.69 85 LEU A O 1
ATOM 660 N N . GLY A 1 86 ? -14.287 11.526 4.421 1.00 92.62 86 GLY A N 1
ATOM 661 C CA . GLY A 1 86 ? -15.336 11.263 5.406 1.00 92.62 86 GLY A CA 1
ATOM 662 C C . GLY A 1 86 ? -16.129 9.996 5.074 1.00 92.62 86 GLY A C 1
ATOM 663 O O . GLY A 1 86 ? -16.377 9.172 5.957 1.00 92.62 86 GLY A O 1
ATOM 664 N N . GLN A 1 87 ? -16.457 9.804 3.794 1.00 93.50 87 GLN A N 1
ATOM 665 C CA . GLN A 1 87 ? -17.156 8.617 3.311 1.00 93.50 87 GLN A CA 1
ATOM 666 C C . GLN A 1 87 ? -16.271 7.374 3.410 1.00 93.50 87 GLN A C 1
ATOM 668 O O . GLN A 1 87 ? -16.718 6.359 3.941 1.00 93.50 87 GLN A O 1
ATOM 673 N N . ALA A 1 88 ? -15.007 7.460 2.987 1.00 94.19 88 ALA A N 1
ATOM 674 C CA . ALA A 1 88 ? -14.058 6.355 3.111 1.00 94.19 88 ALA A CA 1
ATOM 675 C C . ALA A 1 88 ? -13.876 5.910 4.571 1.00 94.19 88 ALA A C 1
ATOM 677 O O . ALA A 1 88 ? -13.943 4.720 4.871 1.00 94.19 88 ALA A O 1
ATOM 678 N N . ILE A 1 89 ? -13.738 6.855 5.507 1.00 94.94 89 ILE A N 1
ATOM 679 C CA . ILE A 1 89 ? -13.694 6.551 6.945 1.00 94.94 89 ILE A CA 1
ATOM 680 C C . ILE A 1 89 ? -14.990 5.859 7.382 1.00 94.94 89 ILE A C 1
ATOM 682 O O . ILE A 1 89 ? -14.935 4.872 8.112 1.00 94.94 89 ILE A O 1
ATOM 6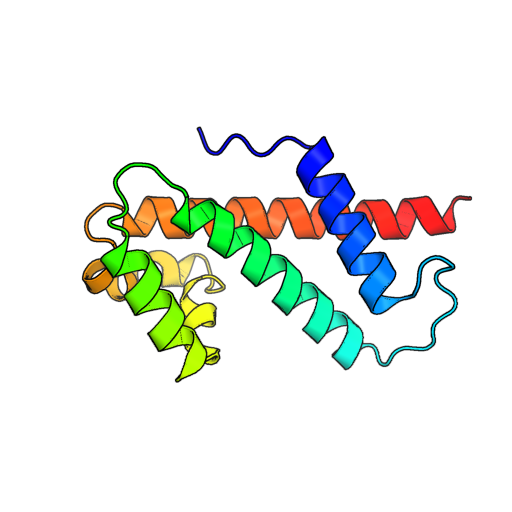86 N N . GLY A 1 90 ? -16.149 6.343 6.926 1.00 94.94 90 GLY A N 1
ATOM 687 C CA . GLY A 1 90 ? -17.451 5.730 7.198 1.00 94.94 90 GLY A CA 1
ATOM 688 C C . GLY A 1 90 ? -17.555 4.280 6.715 1.00 94.94 90 GLY A C 1
ATOM 689 O O . GLY A 1 90 ? -18.051 3.434 7.452 1.00 94.94 90 GLY A O 1
ATOM 690 N N . MET A 1 91 ? -17.028 3.976 5.528 1.00 93.06 91 MET A N 1
ATOM 691 C CA . MET A 1 91 ? -16.994 2.618 4.968 1.00 93.06 91 MET A CA 1
ATOM 692 C C . MET A 1 91 ? -16.035 1.687 5.720 1.00 93.06 91 MET A C 1
ATOM 694 O O . MET A 1 91 ? -16.259 0.482 5.772 1.00 93.06 91 MET A O 1
ATOM 698 N N . LEU A 1 92 ? -14.980 2.239 6.320 1.00 93.94 92 LEU A N 1
ATOM 699 C CA . LEU A 1 92 ? -13.986 1.490 7.089 1.00 93.94 92 LEU A CA 1
ATOM 700 C C . LEU A 1 92 ? -14.397 1.265 8.554 1.00 93.94 92 LEU A C 1
ATOM 702 O O . LEU A 1 92 ? -13.940 0.296 9.166 1.00 93.94 92 LEU A O 1
ATOM 706 N N . LYS A 1 93 ? -15.299 2.094 9.107 1.00 95.00 93 LYS A N 1
ATOM 707 C CA . LYS A 1 93 ? -15.799 1.988 10.495 1.00 95.00 93 LYS A CA 1
ATOM 708 C C . LYS A 1 93 ? -16.308 0.599 10.890 1.00 95.00 93 LYS A C 1
ATOM 710 O O . LYS A 1 93 ? -15.956 0.169 11.985 1.00 95.00 93 LYS A O 1
ATOM 715 N N . PRO A 1 94 ? -17.075 -0.132 10.061 1.00 93.25 94 PRO A N 1
ATOM 716 C CA . PRO A 1 94 ? -17.517 -1.485 10.400 1.00 93.25 94 PRO A CA 1
ATOM 717 C C . PRO A 1 94 ? -16.372 -2.479 10.639 1.00 93.25 94 PRO A C 1
ATOM 719 O O . PRO A 1 94 ? -16.558 -3.459 11.352 1.00 93.25 94 PRO A O 1
ATOM 722 N N . LEU A 1 95 ? -15.196 -2.233 10.053 1.00 92.50 95 LEU A N 1
ATOM 723 C CA . LEU A 1 95 ? -14.033 -3.113 10.159 1.00 92.50 95 LEU A CA 1
ATOM 724 C C . LEU A 1 95 ? -13.055 -2.644 11.234 1.00 92.50 95 LEU A C 1
ATOM 726 O O . LEU A 1 95 ? -12.590 -3.441 12.046 1.00 92.50 95 LEU A O 1
ATOM 730 N N . PHE A 1 96 ? -12.736 -1.351 1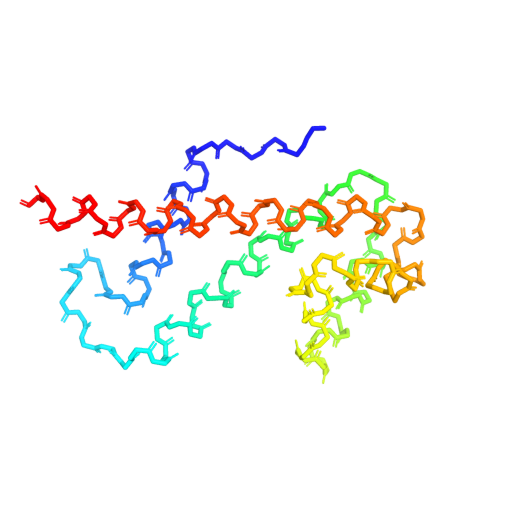1.238 1.00 94.25 96 PHE A N 1
ATOM 731 C CA . PHE A 1 96 ? -11.653 -0.793 12.048 1.00 94.25 96 PHE A CA 1
ATOM 732 C C . PHE A 1 96 ? -12.144 0.125 13.176 1.00 94.25 96 PHE A C 1
ATOM 734 O O . PHE A 1 96 ? -11.331 0.621 13.954 1.00 94.25 96 PHE A O 1
ATOM 741 N N . GLY A 1 97 ? -13.452 0.365 13.294 1.00 93.25 97 GLY A N 1
ATOM 742 C CA . GLY A 1 97 ? -14.033 1.216 14.334 1.00 93.25 97 GLY A CA 1
ATOM 743 C C . GLY A 1 97 ? -13.409 2.611 14.345 1.00 93.25 97 GLY A C 1
ATOM 744 O O . GLY A 1 97 ? -13.214 3.232 13.294 1.00 93.25 97 GLY A O 1
ATOM 745 N N . ASP A 1 98 ? -13.026 3.083 15.528 1.00 93.31 98 ASP A N 1
ATOM 746 C CA . ASP A 1 98 ? -12.394 4.395 15.716 1.00 93.31 98 ASP A CA 1
ATOM 747 C C . ASP A 1 98 ? -11.010 4.505 15.055 1.00 93.31 98 ASP A C 1
ATOM 749 O O . ASP A 1 98 ? -10.543 5.604 14.752 1.00 93.31 98 ASP A O 1
ATOM 753 N N . LYS A 1 99 ? -10.369 3.369 14.747 1.00 94.19 99 LYS A N 1
ATOM 754 C CA . LYS A 1 99 ? -9.070 3.324 14.062 1.00 94.19 99 LYS A CA 1
ATOM 755 C C . LYS A 1 99 ? -9.169 3.556 12.559 1.00 94.19 99 LYS A C 1
ATOM 757 O O . LYS A 1 99 ? -8.145 3.774 11.924 1.00 94.19 99 LYS A O 1
ATOM 762 N N . SER A 1 100 ? -10.369 3.589 11.984 1.00 94.75 100 SER A N 1
ATOM 763 C CA . SER A 1 100 ? -10.583 3.750 10.535 1.00 94.75 100 SER A CA 1
ATOM 764 C C . SER A 1 100 ? -9.856 4.951 9.935 1.00 94.75 100 SER A C 1
ATOM 766 O O . SER A 1 100 ? -9.241 4.839 8.876 1.00 94.75 100 SER A O 1
ATOM 768 N N . LYS A 1 101 ? -9.879 6.092 10.636 1.00 94.69 101 LYS A N 1
ATOM 769 C CA . LYS A 1 101 ? -9.152 7.294 10.217 1.00 94.69 101 LYS A CA 1
ATOM 770 C C . LYS A 1 101 ? -7.640 7.066 10.228 1.00 94.69 101 LYS A C 1
ATOM 772 O O . LYS A 1 101 ? -6.979 7.356 9.240 1.00 94.69 101 LYS A O 1
ATOM 777 N N . GLU A 1 102 ? -7.113 6.503 11.313 1.00 94.56 102 GLU A N 1
ATOM 778 C CA . GLU A 1 102 ? -5.679 6.239 11.478 1.00 94.56 102 GLU A CA 1
ATOM 779 C C . GLU A 1 102 ? -5.160 5.241 10.429 1.00 94.56 102 GLU A C 1
ATOM 781 O O . GLU A 1 102 ? -4.094 5.449 9.850 1.00 94.56 102 GLU A O 1
ATOM 786 N N . VAL A 1 103 ? -5.937 4.192 10.129 1.00 94.31 103 VAL A N 1
ATOM 787 C CA . VAL A 1 103 ? -5.636 3.207 9.076 1.00 94.31 103 VAL A CA 1
ATOM 788 C C . VAL A 1 103 ? -5.577 3.889 7.713 1.00 94.31 103 VAL A C 1
ATOM 790 O O . VAL A 1 103 ? -4.600 3.718 6.984 1.00 94.31 103 VAL A O 1
ATOM 793 N N . LEU A 1 104 ? -6.590 4.690 7.375 1.00 94.81 104 LEU A N 1
ATOM 794 C CA . LEU A 1 104 ? -6.662 5.395 6.097 1.00 94.81 104 LEU A CA 1
ATOM 795 C C . LEU A 1 104 ? -5.513 6.398 5.928 1.00 94.81 104 LEU A C 1
ATOM 797 O O . LEU A 1 104 ? -4.841 6.408 4.897 1.00 94.81 104 LEU A O 1
ATOM 801 N N . GLU A 1 105 ? -5.250 7.216 6.946 1.00 93.50 105 GLU A N 1
ATOM 802 C CA . GLU A 1 105 ? -4.163 8.198 6.934 1.00 93.50 105 GLU A CA 1
ATOM 803 C C . GLU A 1 105 ? -2.793 7.521 6.839 1.00 93.50 105 GLU A C 1
ATOM 805 O O . GLU A 1 105 ? -1.946 7.946 6.051 1.00 93.50 105 GLU A O 1
ATOM 810 N N . THR A 1 106 ? -2.591 6.430 7.581 1.00 94.25 106 THR A N 1
ATOM 811 C CA . THR A 1 106 ? -1.356 5.643 7.523 1.00 94.25 106 THR A CA 1
ATOM 812 C C . THR A 1 106 ? -1.155 5.047 6.143 1.00 94.25 106 THR A C 1
ATOM 814 O O . THR A 1 106 ? -0.084 5.222 5.568 1.00 94.25 106 THR A O 1
ATOM 817 N N . PHE A 1 107 ? -2.175 4.396 5.578 1.00 94.75 107 PHE A N 1
ATOM 818 C CA . PHE A 1 107 ? -2.095 3.849 4.228 1.00 94.75 107 PHE A CA 1
ATOM 819 C C . PHE A 1 107 ? -1.665 4.932 3.239 1.00 94.75 107 PHE A C 1
ATOM 821 O O . PHE A 1 107 ? -0.674 4.761 2.533 1.00 94.75 107 PHE A O 1
ATOM 828 N N . ARG A 1 108 ? -2.371 6.070 3.212 1.00 94.38 108 ARG A N 1
ATOM 829 C CA . ARG A 1 108 ? -2.131 7.127 2.217 1.00 94.38 108 ARG A CA 1
ATOM 830 C C . ARG A 1 108 ? -0.751 7.741 2.377 1.00 94.38 108 ARG A C 1
ATOM 832 O O . ARG A 1 108 ? -0.054 7.939 1.386 1.00 94.38 108 ARG A O 1
ATOM 839 N N . LYS A 1 109 ? -0.325 7.982 3.618 1.00 93.69 109 LYS A N 1
ATOM 840 C CA . LYS A 1 109 ? 1.020 8.478 3.912 1.00 93.69 109 LYS A CA 1
ATOM 841 C C . LYS A 1 109 ? 2.086 7.525 3.375 1.00 93.69 109 LYS A C 1
ATOM 843 O O . LYS A 1 109 ? 2.955 7.955 2.626 1.00 93.69 109 LYS A O 1
ATOM 848 N N . VAL A 1 110 ? 2.003 6.243 3.726 1.00 94.81 110 VAL A N 1
ATOM 849 C CA . VAL A 1 110 ? 2.993 5.237 3.315 1.00 94.81 110 VAL A CA 1
ATOM 850 C C . VAL A 1 110 ? 2.984 5.042 1.803 1.00 94.81 110 VAL A C 1
ATOM 852 O O . VAL A 1 110 ? 4.044 4.954 1.190 1.00 94.81 110 VAL A O 1
ATOM 855 N N . PHE A 1 111 ? 1.797 5.009 1.196 1.00 95.31 111 PHE A N 1
ATOM 856 C CA . PHE A 1 111 ? 1.636 4.885 -0.246 1.00 95.31 111 PHE A CA 1
ATOM 857 C C . PHE A 1 111 ? 2.314 6.045 -0.979 1.00 95.31 111 PHE A C 1
ATOM 859 O O . PHE A 1 111 ? 3.124 5.797 -1.869 1.00 95.31 111 PHE A O 1
ATOM 866 N N . ASN A 1 112 ? 2.047 7.289 -0.570 1.00 93.75 112 ASN A N 1
ATOM 867 C CA . ASN A 1 112 ? 2.618 8.483 -1.196 1.00 93.75 112 ASN A CA 1
ATOM 868 C C . ASN A 1 112 ? 4.140 8.549 -1.022 1.00 93.75 112 ASN A C 1
ATOM 870 O O . ASN A 1 112 ? 4.852 8.719 -2.007 1.00 93.75 112 ASN A O 1
ATOM 874 N N . GLN A 1 113 ? 4.645 8.313 0.195 1.00 95.00 113 GLN A N 1
ATOM 875 C CA . GLN A 1 113 ? 6.089 8.268 0.453 1.00 95.00 113 GLN A CA 1
ATOM 876 C C . GLN A 1 113 ? 6.791 7.194 -0.392 1.00 95.00 113 GLN A C 1
ATOM 878 O O . GLN A 1 113 ? 7.904 7.394 -0.870 1.00 95.00 113 GLN A O 1
ATOM 883 N N . LE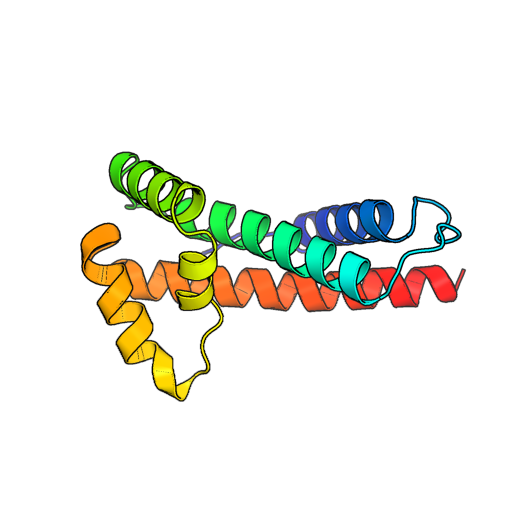U A 1 114 ? 6.138 6.050 -0.609 1.00 96.06 114 LEU A N 1
ATOM 884 C CA . LEU A 1 114 ? 6.676 5.003 -1.467 1.00 96.06 114 LEU A CA 1
ATOM 885 C C . LEU A 1 114 ? 6.640 5.393 -2.954 1.00 96.06 114 LEU A C 1
ATOM 887 O O . LEU A 1 114 ? 7.586 5.071 -3.664 1.00 96.06 114 LEU A O 1
ATOM 891 N N . GLN A 1 115 ? 5.600 6.086 -3.439 1.00 94.69 115 GLN A N 1
ATOM 892 C CA . GLN A 1 115 ? 5.572 6.593 -4.823 1.00 94.69 115 GLN A CA 1
ATOM 893 C C . GLN A 1 115 ? 6.713 7.586 -5.093 1.00 94.69 115 GLN A C 1
ATOM 895 O O . GLN A 1 115 ? 7.331 7.542 -6.160 1.00 94.69 115 GLN A O 1
ATOM 900 N N . GLU A 1 116 ? 7.014 8.451 -4.123 1.00 94.44 116 GLU A N 1
ATOM 901 C CA . GLU A 1 116 ? 8.145 9.381 -4.192 1.00 94.44 116 GLU A CA 1
ATOM 902 C C . GLU A 1 116 ? 9.474 8.621 -4.291 1.00 94.44 116 GLU A C 1
ATOM 904 O O . GLU A 1 116 ? 10.243 8.843 -5.223 1.00 94.44 116 GLU A O 1
ATOM 909 N N . GLU A 1 117 ? 9.717 7.651 -3.405 1.00 95.19 117 GLU A N 1
ATOM 910 C CA . GLU A 1 117 ? 10.950 6.848 -3.419 1.00 95.19 117 GLU A CA 1
ATOM 911 C C . GLU A 1 117 ? 11.082 5.976 -4.683 1.00 95.19 117 GLU A C 1
ATOM 913 O O . GLU A 1 117 ? 12.186 5.789 -5.191 1.00 95.19 117 GLU A O 1
ATOM 918 N N . ILE A 1 118 ? 9.974 5.481 -5.252 1.00 94.62 118 ILE A N 1
ATOM 919 C CA . ILE A 1 118 ? 9.969 4.781 -6.552 1.00 94.62 118 ILE A CA 1
ATOM 920 C C . ILE A 1 118 ? 10.428 5.710 -7.675 1.00 94.62 118 ILE A C 1
ATOM 922 O O . ILE A 1 118 ? 11.212 5.295 -8.534 1.00 94.62 118 ILE A O 1
ATOM 926 N N . SER A 1 119 ? 9.944 6.951 -7.669 1.00 92.44 119 SER A N 1
ATOM 927 C CA . SER A 1 119 ? 10.315 7.955 -8.667 1.00 92.44 119 SER A CA 1
ATOM 928 C C . SER A 1 119 ? 11.794 8.321 -8.533 1.00 92.44 119 SER A C 1
ATOM 930 O O . SER A 1 119 ? 12.523 8.263 -9.521 1.00 92.44 119 SER A O 1
ATOM 932 N N . LEU A 1 120 ? 12.264 8.548 -7.302 1.00 92.62 120 LEU A N 1
ATOM 933 C CA . LEU A 1 120 ? 13.671 8.825 -6.999 1.00 92.62 120 LEU A CA 1
ATOM 934 C C . LEU A 1 120 ? 14.604 7.669 -7.396 1.00 92.62 120 LEU A C 1
ATOM 936 O O . LEU A 1 120 ? 15.642 7.905 -8.009 1.00 92.62 120 LEU A O 1
ATOM 940 N N . ASP A 1 121 ? 14.263 6.410 -7.093 1.00 93.06 121 ASP A N 1
ATOM 941 C CA . ASP A 1 121 ? 15.064 5.244 -7.515 1.00 93.06 121 ASP A CA 1
ATOM 942 C C . ASP A 1 121 ? 15.164 5.149 -9.044 1.00 93.06 121 ASP A C 1
ATOM 944 O O . ASP A 1 121 ? 16.222 4.824 -9.588 1.00 93.06 121 ASP A O 1
ATOM 948 N N . LYS A 1 122 ? 14.074 5.463 -9.751 1.00 86.81 122 LYS A N 1
ATOM 949 C CA . LYS A 1 122 ? 14.053 5.460 -11.214 1.00 86.81 122 LYS A CA 1
ATOM 950 C C . LYS A 1 122 ? 14.952 6.555 -11.797 1.00 86.81 122 LYS A C 1
ATOM 952 O O . LYS A 1 122 ? 15.705 6.263 -12.724 1.00 86.81 122 LYS A O 1
ATOM 957 N N . GLU A 1 123 ? 14.895 7.769 -11.254 1.00 87.06 123 GLU A N 1
ATOM 958 C CA . GLU A 1 123 ? 15.737 8.902 -11.669 1.00 87.06 123 GLU A CA 1
ATOM 959 C C . GLU A 1 123 ? 17.224 8.649 -11.380 1.00 87.06 123 GLU A C 1
ATOM 961 O O . GLU A 1 123 ? 18.077 8.845 -12.250 1.00 87.06 123 GLU A O 1
ATOM 966 N N . ASN A 1 124 ? 17.542 8.124 -10.195 1.00 85.69 124 ASN A N 1
ATOM 967 C CA . ASN A 1 124 ? 18.918 7.812 -9.805 1.00 85.69 124 ASN A CA 1
ATOM 968 C C . ASN A 1 124 ? 19.540 6.710 -10.676 1.00 85.69 124 ASN A C 1
ATOM 970 O O . ASN A 1 124 ? 20.735 6.762 -10.963 1.00 85.69 124 ASN A O 1
ATOM 974 N N . PHE A 1 125 ? 18.748 5.735 -11.139 1.00 78.69 125 PHE A N 1
ATOM 975 C CA . PHE A 1 125 ? 19.244 4.696 -12.046 1.00 78.69 125 PHE A CA 1
ATOM 976 C C . PHE A 1 125 ? 19.644 5.261 -13.415 1.00 78.69 125 PHE A C 1
ATOM 978 O O . PHE A 1 125 ? 20.596 4.783 -14.018 1.00 78.69 125 PHE A O 1
ATOM 985 N N . THR A 1 126 ? 18.932 6.272 -13.919 1.00 60.81 126 THR A N 1
ATOM 986 C CA . THR A 1 126 ? 19.279 6.917 -15.196 1.00 60.81 126 THR A CA 1
ATOM 987 C C . THR A 1 126 ? 20.503 7.830 -15.115 1.00 60.81 126 THR A C 1
ATOM 989 O O . THR A 1 126 ? 21.056 8.177 -16.154 1.00 60.81 126 THR A O 1
ATOM 992 N N . ALA A 1 127 ? 20.924 8.214 -13.907 1.00 53.19 127 ALA A N 1
ATOM 993 C CA . ALA A 1 127 ? 22.089 9.065 -13.669 1.00 53.19 127 ALA A CA 1
ATOM 994 C C . ALA A 1 127 ? 23.407 8.282 -13.465 1.00 53.19 127 ALA A C 1
ATOM 996 O O . ALA A 1 127 ? 24.436 8.905 -13.203 1.00 53.19 127 ALA A O 1
ATOM 997 N N . SER A 1 128 ? 23.380 6.943 -13.555 1.00 46.41 128 SER A N 1
ATOM 998 C CA . SER A 1 128 ? 24.544 6.041 -13.431 1.00 46.41 128 SER A CA 1
ATOM 999 C C . SER A 1 128 ? 24.914 5.407 -14.769 1.00 46.41 128 SER A C 1
ATOM 1001 O O . SER A 1 128 ? 26.125 5.198 -14.993 1.00 46.41 128 SER A O 1
#

Radius of gyration: 15.75 Å; chains: 1; bounding box: 42×27×41 Å